Protein AF-A0A3B9VI50-F1 (afdb_monomer_lite)

Radius of gyration: 10.63 Å; chains: 1; bounding box: 24×16×23 Å

pLDDT: mean 95.07, std 2.91, range [82.94, 97.75]

Foldseek 3Di:
DVVVVVVVQVVCVVVPDQKDFDFDPVDPVRVVQVVVVHDGDIDGD

Secondary structure (DSSP, 8-state):
-HHHHHHHHHHHHHTT-S-EEE--TT-HHHHHHHHHT-SSEEE--

Sequence (45 aa):
GMVPKVEAVINAIESGASSARVIDGTSLPAFIDALSGDGGTLVKP

Structure (mmCIF, N/CA/C/O backbone):
data_AF-A0A3B9VI50-F1
#
_entry.id   AF-A0A3B9VI50-F1
#
loop_
_atom_site.group_PDB
_atom_site.id
_atom_site.type_symbol
_atom_site.label_atom_id
_atom_site.label_alt_id
_atom_site.label_comp_id
_atom_site.label_asym_id
_atom_site.label_entity_id
_atom_site.label_seq_id
_atom_site.pdbx_PDB_ins_code
_atom_site.Cartn_x
_atom_site.Cartn_y
_atom_site.Cartn_z
_atom_site.occupancy
_atom_site.B_iso_or_equiv
_atom_site.auth_seq_id
_atom_site.auth_comp_id
_atom_site.auth_asym_id
_atom_site.auth_atom_id
_atom_site.pdbx_PDB_model_num
ATOM 1 N N . GLY A 1 1 ? 11.648 7.385 5.118 1.00 82.94 1 GLY A N 1
ATOM 2 C CA . GLY A 1 1 ? 12.004 6.157 5.864 1.00 82.94 1 GLY A CA 1
ATOM 3 C C . GLY A 1 1 ? 10.840 5.183 5.861 1.00 82.94 1 GLY A C 1
ATOM 4 O O . GLY A 1 1 ? 9.788 5.542 5.349 1.00 82.94 1 GLY A O 1
ATOM 5 N N . MET A 1 2 ? 11.009 3.975 6.405 1.00 88.31 2 MET A N 1
ATOM 6 C CA . MET A 1 2 ? 9.924 2.978 6.457 1.00 88.31 2 MET A CA 1
ATOM 7 C C . MET A 1 2 ? 8.820 3.345 7.456 1.00 88.31 2 MET A C 1
ATOM 9 O O . MET A 1 2 ? 7.652 3.204 7.123 1.00 88.31 2 MET A O 1
ATOM 13 N N . VAL A 1 3 ? 9.172 3.902 8.619 1.00 93.56 3 VAL A N 1
ATOM 14 C CA . VAL A 1 3 ? 8.214 4.314 9.667 1.00 93.56 3 VAL A CA 1
ATOM 15 C C . VAL A 1 3 ? 7.086 5.221 9.142 1.00 93.56 3 VAL A C 1
ATOM 17 O O . VAL A 1 3 ? 5.935 4.802 9.223 1.00 93.56 3 VAL A O 1
ATOM 20 N N . PRO A 1 4 ? 7.356 6.372 8.486 1.00 94.62 4 PRO A N 1
ATOM 21 C CA . PRO A 1 4 ? 6.275 7.237 7.999 1.00 94.62 4 PRO A CA 1
ATOM 22 C C . PRO A 1 4 ? 5.435 6.601 6.879 1.00 94.62 4 PRO A C 1
ATOM 24 O O . PRO A 1 4 ? 4.299 7.007 6.655 1.00 94.62 4 PRO A O 1
ATOM 27 N N . LYS A 1 5 ? 5.963 5.591 6.164 1.00 93.19 5 LYS A N 1
ATOM 28 C CA . LYS A 1 5 ? 5.170 4.835 5.181 1.00 93.19 5 LYS A CA 1
ATOM 29 C C . LYS A 1 5 ? 4.171 3.914 5.875 1.00 93.19 5 LYS A C 1
ATOM 31 O O . LYS A 1 5 ? 3.043 3.804 5.415 1.00 93.19 5 LYS A O 1
ATOM 36 N N . VAL A 1 6 ? 4.583 3.267 6.96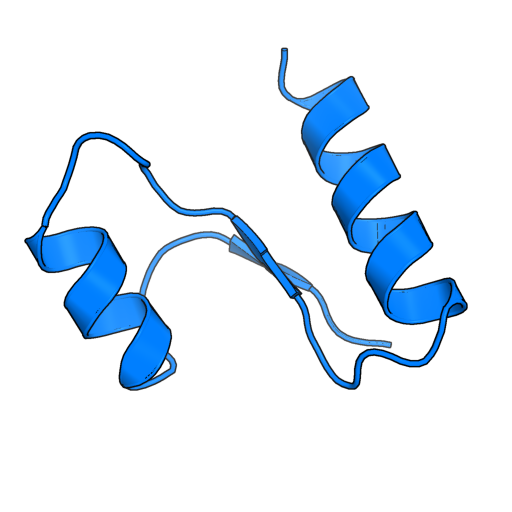5 1.00 93.94 6 VAL A N 1
ATOM 37 C CA . VAL A 1 6 ? 3.703 2.395 7.753 1.00 93.94 6 VAL A CA 1
ATOM 38 C C . VAL A 1 6 ? 2.600 3.216 8.420 1.00 93.94 6 VAL A C 1
ATOM 40 O O . VAL A 1 6 ? 1.439 2.842 8.312 1.00 93.94 6 VAL A O 1
ATOM 43 N N . GLU A 1 7 ? 2.928 4.367 9.010 1.00 95.75 7 GLU A N 1
ATOM 44 C CA . GLU A 1 7 ? 1.930 5.272 9.603 1.00 95.75 7 GLU A CA 1
ATOM 45 C C . GLU A 1 7 ? 0.885 5.731 8.576 1.00 95.75 7 GLU A C 1
ATOM 47 O O . GLU A 1 7 ? -0.312 5.653 8.833 1.00 95.75 7 GLU A O 1
ATOM 52 N N . ALA A 1 8 ? 1.312 6.137 7.375 1.00 95.94 8 ALA A N 1
ATOM 53 C CA . ALA A 1 8 ? 0.389 6.539 6.311 1.00 95.94 8 ALA A CA 1
ATOM 54 C C . ALA A 1 8 ? -0.555 5.402 5.879 1.00 95.94 8 ALA A C 1
ATOM 56 O O . ALA A 1 8 ? -1.728 5.636 5.592 1.00 95.94 8 ALA A O 1
ATOM 57 N N . VAL A 1 9 ? -0.045 4.170 5.840 1.00 96.50 9 VAL A N 1
ATOM 58 C CA . VAL A 1 9 ? -0.822 2.978 5.484 1.00 96.50 9 VAL A CA 1
ATOM 59 C C . VAL A 1 9 ? -1.833 2.633 6.572 1.00 96.50 9 VAL A C 1
ATOM 61 O O . VAL A 1 9 ? -2.988 2.373 6.245 1.00 96.50 9 VAL A O 1
ATOM 64 N N . ILE A 1 10 ? -1.434 2.685 7.845 1.00 95.69 10 ILE A N 1
ATOM 65 C CA . ILE A 1 10 ? -2.343 2.488 8.983 1.00 95.69 10 ILE A CA 1
ATOM 66 C C . ILE A 1 10 ? -3.453 3.543 8.949 1.00 95.69 10 ILE A C 1
ATOM 68 O O . ILE A 1 10 ? -4.626 3.181 8.945 1.00 95.69 10 ILE A O 1
ATOM 72 N N . ASN A 1 11 ? -3.101 4.821 8.786 1.00 96.81 11 ASN A N 1
ATOM 73 C CA . ASN A 1 11 ? -4.079 5.907 8.690 1.00 96.81 11 ASN A CA 1
ATOM 74 C C . ASN A 1 11 ? -5.076 5.699 7.538 1.00 96.81 11 ASN A C 1
ATOM 76 O O . ASN A 1 11 ? -6.254 6.024 7.678 1.00 96.81 11 ASN A O 1
ATOM 80 N N . ALA A 1 12 ? -4.638 5.156 6.395 1.00 96.75 12 ALA A N 1
ATOM 81 C CA . ALA A 1 12 ? -5.530 4.856 5.275 1.00 96.75 12 ALA A CA 1
ATOM 82 C C . ALA A 1 12 ? -6.557 3.767 5.633 1.00 96.75 12 ALA A C 1
ATOM 84 O O . ALA A 1 12 ? -7.736 3.913 5.304 1.00 96.75 12 ALA A O 1
ATOM 85 N N . ILE A 1 13 ? -6.126 2.710 6.330 1.00 96.94 13 ILE A N 1
ATOM 86 C CA . ILE A 1 13 ? -7.019 1.655 6.832 1.00 96.94 13 ILE A CA 1
ATOM 87 C C . ILE A 1 13 ? -8.002 2.226 7.858 1.00 96.94 13 ILE A C 1
ATOM 89 O O . ILE A 1 13 ? -9.208 2.029 7.724 1.00 96.94 13 ILE A O 1
ATOM 93 N N . GLU A 1 14 ? -7.509 2.992 8.832 1.00 96.62 14 GLU A N 1
ATOM 94 C CA . GLU A 1 14 ? -8.337 3.640 9.860 1.00 96.62 14 GLU A CA 1
ATOM 95 C C . GLU A 1 14 ? -9.343 4.637 9.262 1.00 96.62 14 GLU A C 1
ATOM 97 O O . GLU A 1 14 ? -10.444 4.800 9.783 1.00 96.62 14 GLU A O 1
ATOM 102 N N . SER A 1 15 ? -9.008 5.245 8.121 1.00 97.12 15 SER A N 1
ATOM 103 C CA . SER A 1 15 ? -9.900 6.129 7.356 1.00 97.12 15 SER A CA 1
ATOM 104 C C . SER A 1 15 ? -10.938 5.379 6.505 1.00 97.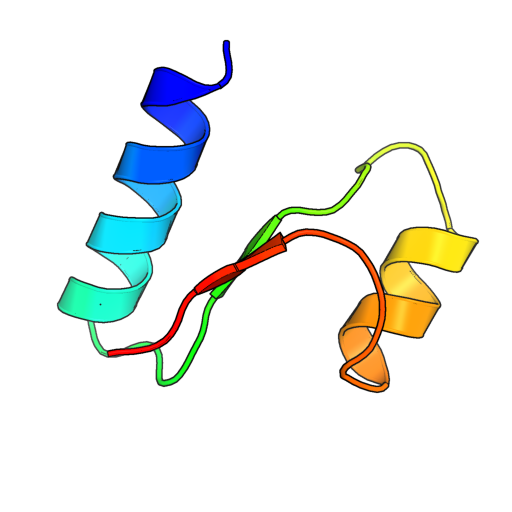12 15 SER A C 1
ATOM 106 O O . SER A 1 15 ? -11.728 6.015 5.808 1.00 97.12 15 SER A O 1
ATOM 108 N N . GLY A 1 16 ? -10.953 4.042 6.538 1.00 96.38 16 GLY A N 1
ATOM 109 C CA . GLY A 1 16 ? -11.959 3.204 5.880 1.00 96.38 16 GLY A CA 1
ATOM 110 C C . GLY A 1 16 ? -11.483 2.461 4.630 1.00 96.38 16 GLY A C 1
ATOM 111 O O . GLY A 1 16 ? -12.304 1.841 3.950 1.00 96.38 16 GLY A O 1
ATOM 112 N N . ALA A 1 17 ? -10.188 2.482 4.300 1.00 96.88 17 ALA A N 1
ATOM 113 C CA . ALA A 1 17 ? -9.674 1.631 3.230 1.00 96.88 17 ALA A CA 1
ATOM 114 C C . ALA A 1 17 ? -9.729 0.150 3.643 1.00 96.88 17 ALA A C 1
ATOM 116 O O . ALA A 1 17 ? -9.268 -0.230 4.715 1.00 96.88 17 ALA A O 1
ATOM 117 N N . SER A 1 18 ? -10.229 -0.723 2.764 1.00 96.06 18 SER A N 1
ATOM 118 C CA . SER A 1 18 ? -10.277 -2.172 3.034 1.00 96.06 18 SER A CA 1
ATOM 119 C C . SER A 1 18 ? -8.892 -2.827 3.055 1.00 96.06 18 SER A C 1
ATOM 121 O O . SER A 1 18 ? -8.698 -3.885 3.648 1.00 96.06 18 SER A O 1
ATOM 123 N N . SER A 1 19 ? -7.933 -2.228 2.353 1.00 95.25 19 SER A N 1
ATOM 124 C CA . SER A 1 19 ? -6.535 -2.641 2.325 1.00 95.25 19 SER A CA 1
ATOM 125 C C . SER A 1 19 ? -5.678 -1.513 1.766 1.00 95.25 19 SER A C 1
ATOM 127 O O . SER A 1 19 ? -6.164 -0.721 0.957 1.00 95.25 19 SER A O 1
ATOM 129 N N . ALA A 1 20 ? -4.402 -1.488 2.121 1.00 96.12 20 ALA A N 1
ATOM 130 C CA . ALA A 1 20 ? -3.424 -0.568 1.564 1.00 96.12 20 ALA A CA 1
ATOM 131 C C . ALA A 1 20 ? -2.120 -1.319 1.274 1.00 96.12 20 ALA A C 1
ATOM 133 O O . ALA A 1 20 ? -1.753 -2.258 1.982 1.00 96.12 20 ALA A O 1
ATOM 134 N N . ARG A 1 21 ? -1.429 -0.939 0.195 1.00 95.25 21 ARG A N 1
ATOM 135 C CA . ARG A 1 21 ? -0.216 -1.622 -0.267 1.00 95.25 21 ARG A CA 1
ATOM 136 C C . ARG A 1 21 ? 0.910 -0.628 -0.494 1.00 95.25 21 ARG A C 1
ATOM 138 O O . ARG A 1 21 ? 0.717 0.397 -1.143 1.00 95.25 21 ARG A O 1
ATOM 145 N N . VAL A 1 22 ? 2.095 -0.965 0.004 1.00 95.75 22 VAL A N 1
ATOM 146 C CA . VAL A 1 22 ? 3.333 -0.234 -0.282 1.00 95.75 22 VAL A CA 1
ATOM 147 C C . VAL A 1 22 ? 4.070 -0.944 -1.408 1.00 95.75 22 VAL A C 1
ATOM 149 O O . VAL A 1 22 ? 4.396 -2.126 -1.287 1.00 95.75 22 VAL A O 1
ATOM 152 N N . ILE A 1 23 ? 4.361 -0.208 -2.478 1.00 96.12 23 ILE A N 1
ATOM 153 C CA . ILE A 1 23 ? 5.154 -0.677 -3.617 1.00 96.12 23 ILE A CA 1
ATOM 154 C C . ILE A 1 23 ? 6.352 0.230 -3.880 1.00 96.12 23 ILE A C 1
ATOM 156 O O . ILE A 1 23 ? 6.466 1.328 -3.327 1.00 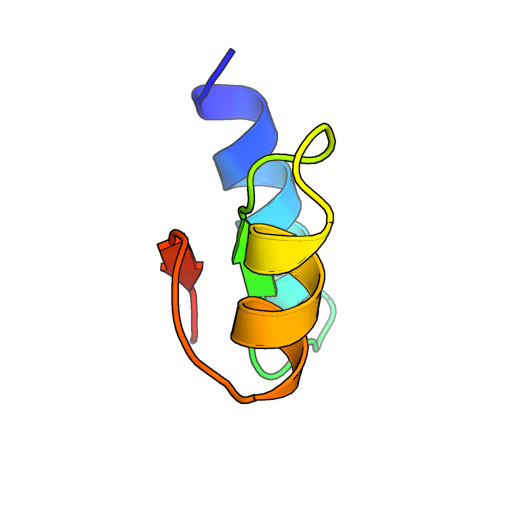96.12 23 ILE A O 1
ATOM 160 N N . ASP A 1 24 ? 7.241 -0.239 -4.750 1.00 95.12 24 ASP A N 1
ATOM 161 C CA . ASP A 1 24 ? 8.267 0.603 -5.345 1.00 95.12 24 ASP A CA 1
ATOM 162 C C . ASP A 1 24 ? 7.635 1.554 -6.372 1.00 95.12 24 ASP A C 1
ATOM 164 O O . ASP A 1 24 ? 7.227 1.146 -7.456 1.00 95.12 24 ASP A O 1
ATOM 168 N N . GLY A 1 25 ? 7.573 2.840 -6.024 1.00 93.75 25 GLY A N 1
ATOM 169 C CA . GLY A 1 25 ? 7.005 3.888 -6.875 1.00 93.75 25 GLY A CA 1
ATOM 170 C C . GLY A 1 25 ? 7.831 4.219 -8.122 1.00 93.75 25 GLY A C 1
ATOM 171 O O . GLY A 1 25 ? 7.390 5.035 -8.925 1.00 93.75 25 GLY A O 1
ATOM 172 N N . THR A 1 26 ? 9.013 3.621 -8.293 1.00 97.19 26 THR A N 1
ATOM 173 C CA . THR A 1 26 ? 9.848 3.784 -9.496 1.00 97.19 26 THR A CA 1
ATOM 174 C C . THR A 1 26 ? 9.709 2.625 -10.487 1.00 97.19 26 THR A C 1
ATOM 176 O O . THR A 1 26 ? 10.227 2.702 -11.600 1.00 97.19 26 THR A O 1
ATOM 179 N N . SER A 1 27 ? 8.973 1.569 -10.118 1.00 97.50 27 SER A N 1
ATOM 180 C CA . SER A 1 27 ? 8.821 0.347 -10.907 1.00 97.50 27 SER A CA 1
ATOM 181 C C . SER A 1 27 ? 7.405 0.218 -11.471 1.00 97.50 27 SER A C 1
ATOM 183 O O . SER A 1 27 ? 6.444 -0.033 -10.744 1.00 97.50 27 SER A O 1
ATOM 185 N N . LEU A 1 28 ? 7.277 0.338 -12.797 1.00 97.44 28 LEU A N 1
ATOM 186 C CA . LEU A 1 28 ? 6.014 0.078 -13.495 1.00 97.44 28 LEU A CA 1
ATOM 187 C C . LEU A 1 28 ? 5.516 -1.368 -13.287 1.00 97.44 28 LEU A C 1
ATOM 189 O O . LEU A 1 28 ? 4.327 -1.527 -13.009 1.00 97.44 28 LEU A O 1
ATOM 193 N N . PRO A 1 29 ? 6.370 -2.414 -13.347 1.00 97.75 29 PRO A N 1
ATOM 194 C CA . PRO A 1 29 ? 5.945 -3.769 -13.003 1.00 97.75 29 PRO A CA 1
ATOM 195 C C . PRO A 1 29 ? 5.338 -3.870 -11.599 1.00 97.75 29 PRO A C 1
ATOM 197 O O . PRO A 1 29 ? 4.256 -4.423 -11.450 1.00 97.75 29 PRO A O 1
ATOM 200 N N . ALA A 1 30 ? 5.955 -3.242 -10.589 1.00 97.06 30 ALA A N 1
ATOM 201 C CA . ALA A 1 30 ? 5.432 -3.275 -9.221 1.00 97.06 30 ALA A CA 1
ATOM 202 C C . ALA A 1 30 ? 4.040 -2.630 -9.101 1.00 97.06 30 ALA A C 1
ATOM 204 O O . ALA A 1 30 ? 3.227 -3.052 -8.280 1.00 97.06 30 ALA A O 1
ATOM 205 N N . PHE A 1 31 ? 3.754 -1.614 -9.920 1.00 96.25 31 PHE A N 1
ATOM 206 C CA . PHE A 1 31 ? 2.427 -1.009 -9.995 1.00 96.25 31 PHE A CA 1
ATOM 207 C C . PHE A 1 31 ? 1.397 -1.944 -10.639 1.00 96.25 31 PHE A C 1
ATOM 209 O O . PHE A 1 31 ? 0.291 -2.083 -10.119 1.00 96.25 31 PHE A O 1
ATOM 216 N N . ILE A 1 32 ? 1.760 -2.617 -11.733 1.00 97.69 32 ILE A N 1
ATOM 217 C CA . ILE A 1 32 ? 0.884 -3.586 -12.410 1.00 97.69 32 ILE A CA 1
ATOM 218 C C . ILE A 1 32 ? 0.567 -4.772 -11.483 1.00 97.69 32 ILE A C 1
ATOM 220 O O . ILE A 1 32 ? -0.599 -5.156 -11.353 1.00 97.69 32 ILE A O 1
ATOM 224 N N . ASP A 1 33 ? 1.574 -5.299 -10.7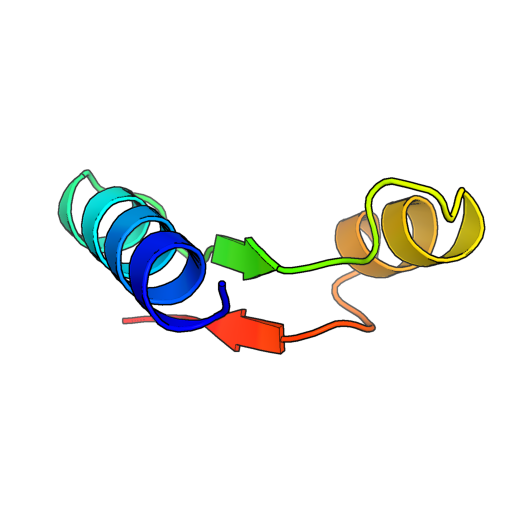85 1.00 97.50 33 ASP A N 1
ATOM 225 C CA . ASP A 1 33 ? 1.405 -6.390 -9.819 1.00 97.50 33 ASP A CA 1
ATOM 226 C C . ASP A 1 33 ? 0.457 -5.973 -8.683 1.00 97.50 33 ASP A C 1
ATOM 228 O O . ASP A 1 33 ? -0.468 -6.708 -8.337 1.00 97.50 33 ASP A O 1
ATOM 232 N N . ALA A 1 34 ? 0.603 -4.748 -8.164 1.00 96.00 34 ALA A N 1
ATOM 233 C CA . ALA A 1 34 ? -0.258 -4.228 -7.103 1.00 96.00 34 ALA A CA 1
ATOM 234 C C . ALA A 1 34 ? -1.736 -4.172 -7.493 1.00 96.00 34 ALA A C 1
ATOM 236 O O . ALA A 1 34 ? -2.591 -4.508 -6.668 1.00 96.00 34 ALA A O 1
ATOM 237 N N . LEU A 1 35 ? -2.034 -3.763 -8.731 1.00 94.44 35 LEU A N 1
ATOM 238 C CA . LEU A 1 35 ? -3.398 -3.747 -9.268 1.00 94.44 35 LEU A CA 1
ATOM 239 C C . LEU A 1 35 ? -3.971 -5.161 -9.424 1.00 94.44 35 LEU A C 1
ATOM 241 O O . LEU A 1 35 ? -5.180 -5.344 -9.295 1.00 94.44 35 LEU A O 1
ATOM 245 N N . SER A 1 36 ? -3.105 -6.149 -9.648 1.00 96.25 36 SER A N 1
ATOM 246 C CA . SER A 1 36 ? -3.471 -7.569 -9.721 1.00 96.25 36 SER A CA 1
ATOM 247 C C . SER A 1 36 ? -3.605 -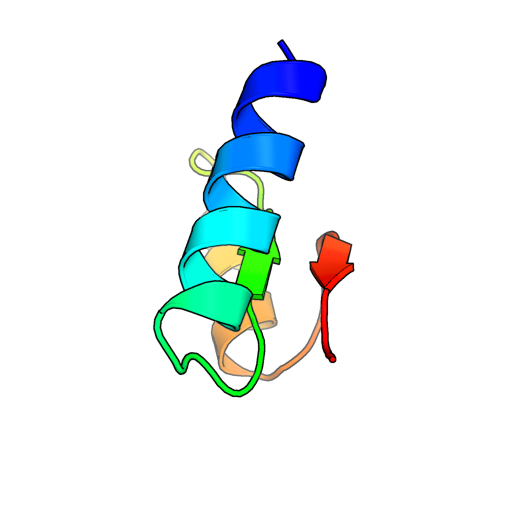8.225 -8.339 1.00 96.25 36 SER A C 1
ATOM 249 O O . SER A 1 36 ? -4.091 -9.345 -8.229 1.00 96.25 36 SER A O 1
ATOM 251 N N . GLY A 1 37 ? -3.239 -7.513 -7.267 1.00 94.38 37 GLY A N 1
ATOM 252 C CA . GLY A 1 37 ? -3.280 -8.019 -5.894 1.00 94.38 37 GLY A CA 1
ATOM 253 C C . GLY A 1 37 ? -1.975 -8.662 -5.414 1.00 94.38 37 GLY A C 1
ATOM 254 O O . GLY A 1 37 ? -1.937 -9.172 -4.289 1.00 94.38 37 GLY A O 1
ATOM 255 N N . ASP A 1 38 ? -0.899 -8.549 -6.187 1.00 95.75 38 ASP A N 1
ATOM 256 C CA . ASP A 1 38 ? 0.400 -9.172 -5.945 1.00 95.75 38 ASP A CA 1
ATOM 257 C C . ASP A 1 38 ? 1.494 -8.142 -5.597 1.00 95.75 38 ASP A C 1
ATOM 259 O O . ASP A 1 38 ? 1.299 -6.928 -5.673 1.00 95.75 38 ASP A O 1
ATOM 263 N N . GLY A 1 39 ? 2.656 -8.637 -5.154 1.00 94.81 39 GLY A N 1
ATOM 264 C CA . GLY A 1 39 ? 3.866 -7.833 -4.926 1.00 94.81 39 GLY A CA 1
ATOM 265 C C . GLY A 1 39 ? 3.822 -6.849 -3.744 1.00 94.81 39 GLY A C 1
ATOM 266 O O . GLY A 1 39 ? 2.795 -6.610 -3.123 1.00 94.81 39 GLY A O 1
ATOM 267 N N . GLY A 1 40 ? 4.962 -6.248 -3.396 1.00 93.50 40 GLY A N 1
ATOM 268 C CA . GLY A 1 40 ? 5.044 -5.242 -2.325 1.00 93.50 40 GLY A CA 1
ATOM 269 C C . GLY A 1 40 ? 4.618 -5.733 -0.932 1.00 93.50 40 GLY A C 1
ATOM 270 O O . GLY A 1 40 ? 4.617 -6.928 -0.637 1.00 93.50 4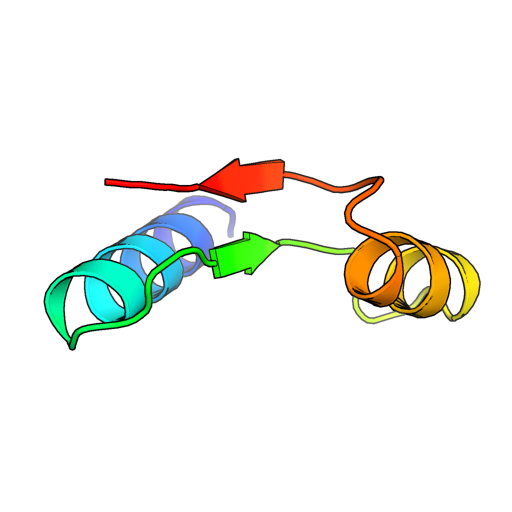0 GLY A O 1
ATOM 271 N N . THR A 1 41 ? 4.268 -4.793 -0.051 1.00 95.06 41 THR A N 1
ATOM 272 C CA . THR A 1 41 ? 3.793 -5.081 1.313 1.00 95.06 41 THR A CA 1
ATOM 273 C C . THR A 1 41 ? 2.325 -4.708 1.444 1.00 95.06 41 THR A C 1
ATOM 275 O O . THR A 1 41 ? 1.973 -3.534 1.343 1.00 95.06 41 THR A O 1
ATOM 278 N N . LEU A 1 42 ? 1.476 -5.709 1.673 1.00 95.50 42 LEU A N 1
ATOM 279 C CA . LEU A 1 42 ? 0.039 -5.551 1.879 1.00 95.50 42 LEU A CA 1
ATOM 280 C C . LEU A 1 42 ? -0.282 -5.402 3.366 1.00 95.50 42 LEU A C 1
ATOM 282 O O . LEU A 1 42 ? 0.165 -6.207 4.179 1.00 95.50 42 LEU A O 1
ATOM 286 N N . VAL A 1 43 ? -1.114 -4.420 3.693 1.00 94.50 43 VAL A N 1
ATOM 287 C CA . VAL A 1 43 ? -1.689 -4.215 5.023 1.00 94.50 43 VAL A CA 1
ATOM 288 C C . VAL A 1 43 ? -3.210 -4.235 4.901 1.00 94.50 43 VAL A C 1
ATOM 290 O O . VAL A 1 43 ? -3.784 -3.676 3.962 1.00 94.50 43 VAL A O 1
ATOM 293 N N . LYS A 1 44 ? -3.857 -4.931 5.831 1.00 93.19 44 LYS A N 1
ATOM 294 C CA . LYS A 1 44 ? -5.307 -5.118 5.937 1.00 93.19 44 LYS A CA 1
ATOM 295 C C . LYS A 1 44 ? -5.706 -5.009 7.421 1.00 93.19 44 LYS A C 1
ATOM 297 O O . LYS A 1 44 ? -4.807 -5.187 8.247 1.00 93.19 44 LYS A O 1
ATOM 302 N N . PRO A 1 45 ? -6.977 -4.690 7.736 1.00 85.12 45 PRO A N 1
ATOM 303 C CA . PRO A 1 45 ? -7.495 -4.699 9.106 1.00 85.12 45 PRO A CA 1
ATOM 304 C C . PRO A 1 45 ? -7.263 -6.029 9.829 1.00 85.12 45 PRO A C 1
ATOM 306 O O . PRO A 1 45 ? -7.304 -7.081 9.144 1.00 85.12 45 PRO A O 1
#